Protein AF-M1URY4-F1 (afdb_monomer)

Secondary structure (DSSP, 8-state):
-GGGT--HHHHHHHHHHHHT-EE-PBPTTS-BPPPEE--SS--TT-TTHHHHHHHHHTTTTTTGGGGT---TTS------

Solvent-accessible surface area (backbone atoms only — not comparable to full-atom values): 5146 Å² total; per-residue (Å²): 95,60,94,75,72,43,52,69,72,65,40,50,48,54,51,57,62,50,72,79,31,68,47,65,53,77,46,96,86,73,48,64,55,74,80,39,73,52,88,72,87,72,63,85,93,43,87,62,33,66,58,55,48,50,67,66,52,69,61,65,52,60,40,25,47,71,75,78,45,83,53,100,91,53,87,27,58,78,72,127

Structure (mmCIF, N/CA/C/O backbone):
data_AF-M1URY4-F1
#
_entry.id   AF-M1URY4-F1
#
loop_
_atom_site.group_PDB
_atom_site.id
_atom_site.type_symbol
_atom_site.label_atom_id
_atom_site.label_alt_id
_atom_site.label_comp_id
_atom_site.label_asym_id
_atom_site.label_entity_id
_atom_site.label_seq_id
_atom_site.pdbx_PDB_ins_code
_atom_site.Cartn_x
_atom_site.Cartn_y
_atom_site.Cartn_z
_atom_site.occupancy
_atom_site.B_iso_or_equiv
_atom_site.auth_seq_id
_atom_site.auth_comp_id
_atom_site.auth_asym_id
_atom_site.auth_atom_id
_atom_site.pdbx_PDB_model_num
ATOM 1 N N . MET A 1 1 ? -6.741 2.429 5.537 1.00 88.56 1 MET A N 1
ATOM 2 C CA . MET A 1 1 ? -6.064 1.852 6.723 1.00 88.56 1 MET A CA 1
ATOM 3 C C . MET A 1 1 ? -6.597 2.431 8.026 1.00 88.56 1 MET A C 1
ATOM 5 O O . MET A 1 1 ? -6.987 1.638 8.865 1.00 88.56 1 MET A O 1
ATOM 9 N N . GLU A 1 2 ? -6.698 3.758 8.189 1.00 93.06 2 GLU A N 1
ATOM 10 C CA . GLU A 1 2 ? -7.291 4.372 9.402 1.00 93.06 2 GLU A CA 1
ATOM 11 C C . GLU A 1 2 ? -8.708 3.858 9.694 1.00 93.06 2 GLU A C 1
ATOM 13 O O . GLU A 1 2 ? -8.973 3.389 10.794 1.00 93.06 2 GLU A O 1
ATOM 18 N N . ARG A 1 3 ? -9.586 3.822 8.678 1.00 91.00 3 ARG A N 1
ATOM 19 C CA . ARG A 1 3 ? -10.939 3.234 8.781 1.00 91.00 3 ARG A CA 1
ATOM 20 C C . ARG A 1 3 ? -10.951 1.740 9.139 1.00 91.00 3 ARG A C 1
ATOM 22 O O . ARG A 1 3 ? -11.951 1.254 9.639 1.00 91.00 3 ARG A O 1
ATOM 29 N N . ALA A 1 4 ? -9.844 1.035 8.909 1.00 90.75 4 ALA A N 1
ATOM 30 C CA . ALA A 1 4 ? -9.661 -0.365 9.289 1.00 90.75 4 ALA A CA 1
ATOM 31 C C . ALA A 1 4 ? -9.002 -0.515 10.678 1.00 90.75 4 ALA A C 1
ATOM 33 O O . ALA A 1 4 ? -8.499 -1.583 11.008 1.00 90.75 4 ALA A O 1
ATOM 34 N N . GLY A 1 5 ? -8.941 0.560 11.473 1.00 93.69 5 GLY A N 1
ATOM 35 C CA . GLY A 1 5 ? -8.397 0.556 12.835 1.00 93.69 5 GLY A CA 1
ATOM 36 C C . GLY A 1 5 ? -6.876 0.708 12.933 1.00 93.69 5 GLY A C 1
ATOM 37 O O . GLY A 1 5 ? -6.332 0.695 14.035 1.00 93.69 5 GLY A O 1
ATOM 38 N N . VAL A 1 6 ? -6.160 0.880 11.816 1.00 94.25 6 VAL A N 1
ATOM 39 C CA . VAL A 1 6 ? -4.695 1.034 11.834 1.00 94.25 6 VAL A CA 1
ATOM 40 C C . VAL A 1 6 ? -4.316 2.491 12.090 1.00 94.25 6 VAL A C 1
ATOM 42 O O . VAL A 1 6 ? -4.628 3.369 11.285 1.00 94.25 6 VAL A O 1
ATOM 45 N N . SER A 1 7 ? -3.585 2.746 13.174 1.00 96.31 7 SER A N 1
ATOM 46 C CA . SER A 1 7 ? -3.213 4.096 13.611 1.00 96.31 7 SER A CA 1
ATOM 47 C C . SER A 1 7 ? -1.775 4.172 14.152 1.00 96.31 7 SER A C 1
ATOM 49 O O . SER A 1 7 ? -1.019 3.192 14.138 1.00 96.31 7 SER A O 1
ATOM 51 N N . GLY A 1 8 ? -1.364 5.373 14.577 1.00 97.31 8 GLY A N 1
ATOM 52 C CA . GLY A 1 8 ? -0.093 5.616 15.261 1.00 97.31 8 GLY A CA 1
ATOM 53 C C . GLY A 1 8 ? 1.139 5.166 14.470 1.00 97.31 8 GLY A C 1
ATOM 54 O O . GLY A 1 8 ? 1.259 5.414 13.269 1.00 97.31 8 GLY A O 1
ATOM 55 N N . LYS A 1 9 ? 2.070 4.491 15.156 1.00 97.81 9 LYS A N 1
ATOM 56 C CA . LYS A 1 9 ? 3.356 4.052 14.584 1.00 97.81 9 LYS A CA 1
ATOM 57 C C . LYS A 1 9 ? 3.189 3.091 13.404 1.00 97.81 9 LYS A C 1
ATOM 59 O O . LYS A 1 9 ? 3.939 3.194 12.440 1.00 97.81 9 LYS A O 1
ATOM 64 N N . CYS A 1 10 ? 2.203 2.194 13.456 1.00 95.75 10 CYS A N 1
ATOM 65 C CA . CYS A 1 10 ? 1.949 1.234 12.380 1.00 95.75 10 CYS A CA 1
ATOM 66 C C . CYS A 1 10 ? 1.500 1.951 11.098 1.00 95.75 10 CYS A C 1
ATOM 68 O O . CYS A 1 10 ? 2.048 1.727 10.019 1.00 95.75 10 CYS A O 1
ATOM 70 N N . LEU A 1 11 ? 0.570 2.902 11.223 1.00 96.31 11 LEU A N 1
ATOM 71 C CA . LEU A 1 11 ? 0.150 3.731 10.095 1.00 96.31 11 LEU A CA 1
ATOM 72 C C . LEU A 1 11 ? 1.303 4.587 9.548 1.00 96.31 11 LEU A C 1
ATOM 74 O O . LEU A 1 11 ? 1.470 4.684 8.333 1.00 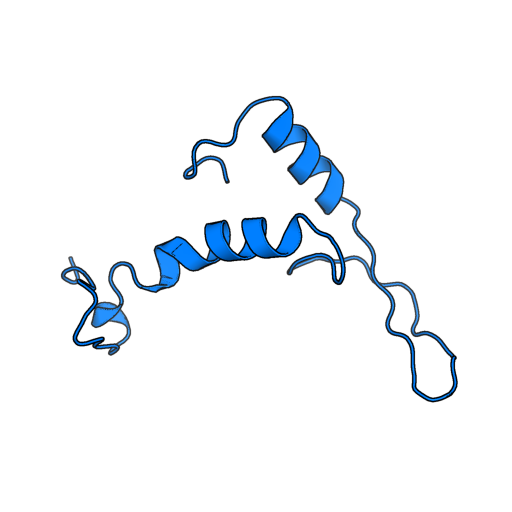96.31 11 LEU A O 1
ATOM 78 N N . ALA A 1 12 ? 2.104 5.189 10.432 1.00 97.44 12 ALA A N 1
ATOM 79 C CA . ALA A 1 12 ? 3.270 5.978 10.041 1.00 97.44 12 ALA A CA 1
ATOM 80 C C . ALA A 1 12 ? 4.299 5.133 9.273 1.00 97.44 12 ALA A C 1
ATOM 82 O O . ALA A 1 12 ? 4.813 5.585 8.252 1.00 97.44 12 ALA A O 1
ATOM 83 N N . PHE A 1 13 ? 4.532 3.890 9.708 1.00 95.75 13 PHE A N 1
ATOM 84 C CA . PHE A 1 13 ? 5.391 2.935 9.013 1.00 95.75 13 PHE A CA 1
ATOM 85 C C . PHE A 1 13 ? 4.907 2.674 7.583 1.00 95.75 13 PHE A C 1
ATOM 87 O O . PHE A 1 13 ? 5.681 2.847 6.645 1.00 95.75 13 PHE A O 1
ATOM 94 N N . PHE A 1 14 ? 3.627 2.338 7.382 1.00 94.81 14 PHE A N 1
ATOM 95 C CA . PHE A 1 14 ? 3.100 2.091 6.034 1.00 94.81 14 PHE A CA 1
ATOM 96 C C . PHE A 1 14 ? 3.108 3.345 5.154 1.00 94.81 14 PHE A C 1
ATOM 98 O O . PHE A 1 14 ? 3.438 3.258 3.971 1.00 94.81 14 PHE A O 1
ATOM 105 N N . ARG A 1 15 ? 2.807 4.524 5.717 1.00 94.75 15 ARG A N 1
ATOM 106 C CA . ARG A 1 15 ? 2.925 5.798 4.990 1.00 94.75 15 ARG A CA 1
ATOM 107 C C . ARG A 1 15 ? 4.360 6.036 4.526 1.00 94.75 15 ARG A C 1
ATOM 109 O O . ARG A 1 15 ? 4.564 6.332 3.354 1.00 94.75 15 ARG A O 1
ATOM 116 N N . ALA A 1 16 ? 5.342 5.857 5.409 1.00 95.19 16 ALA A N 1
ATOM 117 C CA . ALA A 1 16 ? 6.755 6.016 5.075 1.00 95.19 16 ALA A CA 1
ATOM 118 C C . ALA A 1 16 ? 7.226 4.978 4.043 1.00 95.19 16 ALA A C 1
ATOM 120 O O . ALA A 1 16 ? 7.905 5.338 3.084 1.00 95.19 16 ALA A O 1
ATOM 121 N N . LEU A 1 17 ? 6.804 3.717 4.186 1.00 93.94 17 LEU A N 1
ATOM 122 C CA . LEU A 1 17 ? 7.146 2.629 3.267 1.00 93.94 17 LEU A CA 1
ATOM 123 C C . LEU A 1 17 ? 6.721 2.941 1.824 1.00 93.94 17 LEU A C 1
ATOM 125 O O . LEU A 1 17 ? 7.456 2.662 0.877 1.00 93.94 17 LEU A O 1
ATOM 129 N N . TYR A 1 18 ? 5.544 3.545 1.650 1.00 94.50 18 TYR A N 1
ATOM 130 C CA . TYR A 1 18 ? 5.009 3.892 0.333 1.00 94.50 18 TYR A CA 1
ATOM 131 C C . TYR A 1 18 ? 5.381 5.304 -0.147 1.00 94.50 18 TYR A C 1
ATOM 133 O O . TYR A 1 18 ? 5.308 5.554 -1.350 1.00 94.50 18 TYR A O 1
ATOM 141 N N . ALA A 1 19 ? 5.821 6.210 0.737 1.00 94.94 19 ALA A N 1
ATOM 142 C CA . ALA A 1 19 ? 6.119 7.606 0.400 1.00 94.94 19 ALA A CA 1
ATOM 143 C C . ALA A 1 19 ? 7.156 7.744 -0.722 1.00 94.94 19 ALA A C 1
ATOM 145 O O . ALA A 1 19 ? 6.988 8.584 -1.606 1.00 94.94 19 ALA A O 1
ATOM 146 N N . ASP A 1 20 ? 8.193 6.906 -0.727 1.00 93.31 20 ASP A N 1
ATOM 147 C CA . ASP A 1 20 ? 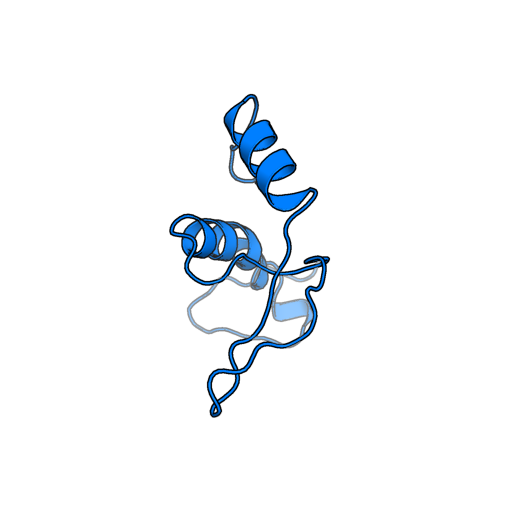9.211 6.881 -1.783 1.00 93.31 20 ASP A CA 1
ATOM 148 C C . ASP A 1 20 ? 9.500 5.456 -2.268 1.00 93.31 20 ASP A C 1
ATOM 150 O O . ASP A 1 20 ? 10.636 5.002 -2.357 1.00 93.31 20 ASP A O 1
ATOM 154 N N . SER A 1 21 ? 8.437 4.710 -2.566 1.00 94.75 21 SER A N 1
ATOM 155 C CA . SER A 1 21 ? 8.562 3.379 -3.157 1.00 94.75 21 SER A CA 1
ATOM 156 C C . SER A 1 21 ? 8.891 3.452 -4.654 1.00 94.75 21 SER A C 1
ATOM 158 O O . SER A 1 21 ? 8.284 4.215 -5.409 1.00 94.75 21 SER A O 1
ATOM 160 N N . TRP A 1 22 ? 9.814 2.604 -5.111 1.00 95.69 22 TRP A N 1
ATOM 161 C CA . TRP A 1 22 ? 10.235 2.492 -6.512 1.00 95.69 22 TRP A CA 1
ATOM 162 C C . TRP A 1 22 ? 10.089 1.057 -7.017 1.00 95.69 22 TRP A C 1
ATOM 164 O O . TRP A 1 22 ? 10.203 0.101 -6.253 1.00 95.69 22 TRP A O 1
ATOM 174 N N . MET A 1 23 ? 9.859 0.908 -8.321 1.00 95.06 23 MET A N 1
ATOM 175 C CA . MET A 1 23 ? 9.769 -0.384 -8.993 1.00 95.06 23 MET A CA 1
ATOM 176 C C . MET A 1 23 ? 10.625 -0.440 -10.253 1.00 95.06 23 MET A C 1
ATOM 178 O O . MET A 1 23 ? 10.963 0.577 -10.870 1.00 95.06 23 MET A O 1
ATOM 182 N N . ARG A 1 24 ? 10.928 -1.672 -10.656 1.00 95.56 24 ARG A N 1
ATOM 183 C CA . ARG A 1 24 ? 11.574 -2.000 -11.918 1.00 95.56 24 ARG A CA 1
ATOM 184 C C . ARG A 1 24 ? 11.094 -3.365 -12.387 1.00 95.56 24 ARG A C 1
ATOM 186 O O . ARG A 1 24 ? 10.926 -4.261 -11.567 1.00 95.56 24 ARG A O 1
ATOM 193 N N . ILE A 1 25 ? 10.917 -3.526 -13.691 1.00 94.81 25 ILE A N 1
ATOM 194 C CA . ILE A 1 25 ? 10.440 -4.777 -14.279 1.00 94.81 25 ILE A CA 1
ATOM 195 C C . ILE A 1 25 ? 11.643 -5.531 -14.849 1.00 94.81 25 ILE A C 1
ATOM 197 O O . ILE A 1 25 ? 12.487 -4.933 -15.521 1.00 94.81 25 ILE A O 1
ATOM 201 N N . ARG A 1 26 ? 11.737 -6.831 -14.550 1.00 95.31 26 ARG A N 1
ATOM 202 C CA . ARG A 1 26 ? 12.711 -7.742 -15.168 1.00 95.31 26 ARG A CA 1
ATOM 203 C C . ARG A 1 26 ? 12.152 -8.231 -16.502 1.00 95.31 26 ARG A C 1
ATOM 205 O O . ARG A 1 26 ? 11.044 -8.758 -16.530 1.00 95.31 26 ARG A O 1
ATOM 212 N N . LEU A 1 27 ? 12.919 -8.059 -17.572 1.00 95.88 27 LEU A N 1
ATOM 213 C CA . LEU A 1 27 ? 12.564 -8.485 -18.924 1.00 95.88 27 LEU A CA 1
ATOM 214 C C . LEU A 1 27 ? 13.076 -9.913 -19.195 1.00 95.88 27 LEU A C 1
ATOM 216 O O . LEU A 1 27 ? 13.900 -10.444 -18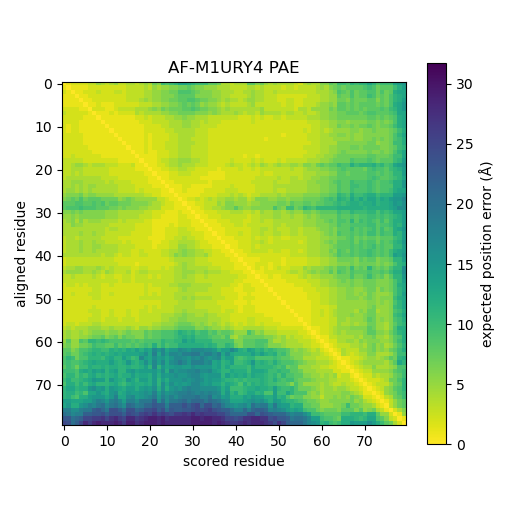.443 1.00 95.88 27 LEU A O 1
ATOM 220 N N . GLY A 1 28 ? 12.554 -10.557 -20.243 1.00 96.50 28 GLY A N 1
ATOM 221 C CA . GLY A 1 28 ? 12.867 -11.957 -20.574 1.00 96.50 28 GLY A CA 1
ATOM 222 C C . GLY A 1 28 ? 14.344 -12.206 -20.905 1.00 96.50 28 GLY A C 1
ATOM 223 O O . GLY A 1 28 ? 14.864 -13.287 -20.644 1.00 96.50 28 GLY A O 1
ATOM 224 N N . ASP A 1 29 ? 15.045 -11.178 -21.377 1.00 96.88 29 ASP A N 1
ATOM 225 C CA . ASP A 1 29 ? 16.480 -11.169 -21.687 1.00 96.88 29 ASP A CA 1
ATOM 226 C C . ASP A 1 29 ? 17.376 -10.897 -20.459 1.00 96.88 29 ASP A C 1
ATOM 228 O O . ASP A 1 29 ? 18.570 -10.642 -20.596 1.00 9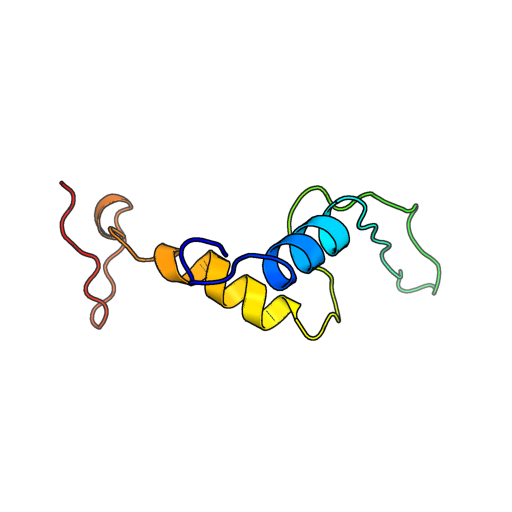6.88 29 ASP A O 1
ATOM 232 N N . ARG A 1 30 ? 16.810 -10.948 -19.243 1.00 94.25 30 ARG A N 1
ATOM 233 C CA . ARG A 1 30 ? 17.455 -10.615 -17.954 1.00 94.25 30 ARG A CA 1
ATOM 234 C C . ARG A 1 30 ? 17.784 -9.134 -17.764 1.00 94.25 30 ARG A C 1
ATOM 236 O O . ARG A 1 30 ? 18.236 -8.764 -16.674 1.00 94.25 30 ARG A O 1
ATOM 243 N N . SER A 1 31 ? 17.517 -8.283 -18.752 1.00 97.38 31 SER A N 1
ATOM 244 C CA . SER A 1 31 ? 17.621 -6.839 -18.585 1.00 97.38 31 SER A CA 1
ATOM 245 C C . SER A 1 31 ? 16.507 -6.319 -17.664 1.00 97.38 31 SER A C 1
ATOM 247 O O . SER A 1 31 ? 15.619 -7.054 -17.204 1.00 97.38 31 SER A O 1
ATOM 249 N N . ARG A 1 32 ? 16.580 -5.034 -17.308 1.00 97.31 32 ARG A N 1
ATOM 250 C CA . ARG A 1 32 ? 15.589 -4.391 -16.444 1.00 97.31 32 ARG A CA 1
ATOM 251 C C . ARG A 1 32 ? 15.199 -3.030 -17.004 1.00 97.31 32 ARG A C 1
ATOM 253 O O . ARG A 1 32 ? 16.054 -2.306 -17.506 1.00 97.31 32 ARG A O 1
ATOM 260 N N . THR A 1 33 ? 13.936 -2.646 -16.840 1.00 97.25 33 THR A N 1
ATOM 261 C CA . THR A 1 33 ? 13.459 -1.307 -17.226 1.00 97.25 33 THR A CA 1
ATOM 262 C C . THR A 1 33 ? 14.183 -0.200 -16.442 1.00 97.25 33 THR A C 1
ATOM 264 O O . THR A 1 33 ? 14.809 -0.467 -15.416 1.00 97.25 33 THR A O 1
ATOM 267 N N . PRO A 1 34 ? 14.071 1.079 -16.826 1.00 97.69 34 PRO A N 1
ATOM 268 C CA . PRO A 1 34 ? 14.424 2.169 -15.924 1.00 97.69 34 PRO A CA 1
ATOM 269 C C . PRO A 1 34 ? 13.622 2.098 -14.616 1.00 97.69 34 PRO A C 1
ATOM 271 O O . PRO A 1 34 ? 12.492 1.602 -14.591 1.00 97.69 34 PRO A O 1
ATOM 274 N N . SER A 1 35 ? 14.204 2.610 -13.527 1.00 96.56 35 SER A N 1
ATOM 275 C CA . SER A 1 35 ? 13.487 2.739 -12.253 1.00 96.56 35 SER A CA 1
ATOM 276 C C . SER A 1 35 ? 12.327 3.722 -12.402 1.00 96.56 35 SER A C 1
ATOM 278 O O . SER A 1 35 ? 12.472 4.781 -13.027 1.00 96.56 35 SER A O 1
ATOM 280 N N . ARG A 1 36 ? 11.175 3.381 -11.828 1.00 95.44 36 ARG A N 1
ATOM 281 C CA . ARG A 1 36 ? 9.990 4.243 -11.805 1.00 95.44 36 ARG A CA 1
ATOM 282 C C . ARG A 1 36 ? 9.430 4.315 -10.394 1.00 95.44 36 ARG A C 1
ATOM 284 O O . ARG A 1 36 ? 9.304 3.292 -9.726 1.00 95.44 36 ARG A O 1
ATOM 291 N N . ARG A 1 37 ? 9.084 5.522 -9.950 1.00 95.50 37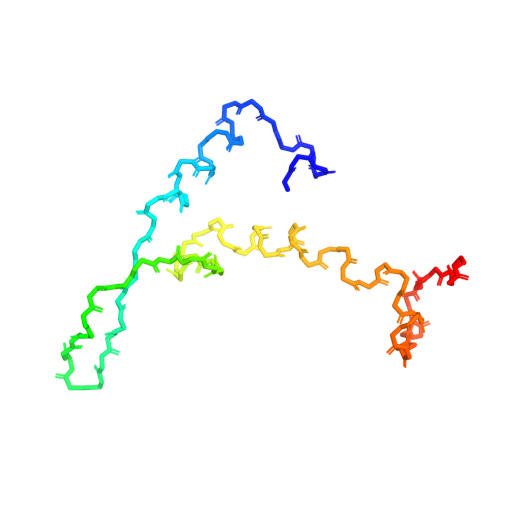 ARG A N 1
ATOM 292 C CA . ARG A 1 37 ? 8.435 5.730 -8.655 1.00 95.50 37 ARG A CA 1
ATOM 293 C C . ARG A 1 37 ? 7.014 5.176 -8.698 1.00 95.50 37 ARG A C 1
ATOM 295 O O . ARG A 1 37 ? 6.269 5.447 -9.642 1.00 95.50 37 ARG A O 1
ATOM 302 N N . ILE A 1 38 ? 6.641 4.422 -7.673 1.00 94.44 38 ILE A N 1
ATOM 303 C CA . ILE A 1 38 ? 5.296 3.878 -7.508 1.00 94.44 38 ILE A CA 1
ATOM 304 C C . ILE A 1 38 ? 4.394 5.019 -7.040 1.00 94.44 38 ILE A C 1
ATOM 306 O O . ILE A 1 38 ? 4.519 5.513 -5.925 1.00 94.44 38 ILE A O 1
ATOM 310 N N . ARG A 1 39 ? 3.496 5.470 -7.919 1.00 92.94 39 ARG A N 1
ATOM 311 C CA . ARG A 1 39 ? 2.495 6.506 -7.601 1.00 92.94 39 ARG A CA 1
ATOM 312 C C . ARG A 1 39 ? 1.175 5.905 -7.118 1.00 92.94 39 ARG A C 1
ATOM 314 O O . ARG A 1 39 ? 0.399 6.591 -6.463 1.00 92.94 39 ARG A O 1
ATOM 321 N N . ARG A 1 40 ? 0.897 4.660 -7.511 1.00 90.69 40 ARG A N 1
ATOM 322 C CA . ARG A 1 40 ? -0.321 3.896 -7.218 1.00 90.69 40 ARG A CA 1
ATOM 323 C C . ARG A 1 40 ? 0.012 2.407 -7.194 1.00 90.69 40 ARG A C 1
ATOM 325 O O . ARG A 1 40 ? 0.950 1.985 -7.868 1.00 90.69 40 ARG A O 1
ATOM 332 N N . GLY A 1 41 ? -0.802 1.635 -6.482 1.00 91.25 41 GLY A N 1
ATOM 333 C CA . GLY A 1 41 ? -0.659 0.185 -6.373 1.00 91.25 41 GLY A CA 1
ATOM 334 C C . GLY A 1 41 ? 0.177 -0.257 -5.175 1.00 91.25 41 GLY A C 1
ATOM 335 O O . GLY A 1 41 ? 0.548 0.544 -4.318 1.00 91.25 41 GLY A O 1
ATOM 336 N N . LEU A 1 42 ? 0.435 -1.561 -5.125 1.00 94.62 42 LEU A N 1
ATOM 337 C CA . LEU A 1 42 ? 1.117 -2.244 -4.029 1.00 94.62 42 LEU A CA 1
ATOM 338 C C . LEU A 1 42 ? 2.486 -2.760 -4.476 1.00 94.62 42 LEU A C 1
ATOM 340 O O . LEU A 1 42 ? 2.726 -2.989 -5.664 1.00 94.62 42 LEU A O 1
ATOM 344 N N . ARG A 1 43 ? 3.394 -2.957 -3.521 1.00 94.00 43 ARG A N 1
ATOM 345 C CA . ARG A 1 43 ? 4.737 -3.487 -3.792 1.00 94.00 43 ARG A CA 1
ATOM 346 C C . ARG A 1 43 ? 4.641 -4.975 -4.143 1.00 94.00 43 ARG A C 1
ATOM 348 O O . ARG A 1 43 ? 4.098 -5.763 -3.368 1.00 94.00 43 ARG A O 1
ATOM 355 N N . GLN A 1 44 ? 5.161 -5.376 -5.302 1.00 91.12 44 GLN A N 1
ATOM 356 C CA . GLN A 1 44 ? 5.173 -6.788 -5.700 1.00 91.12 44 GLN A CA 1
ATOM 357 C C . GLN A 1 44 ? 6.150 -7.593 -4.836 1.00 91.12 44 GLN A C 1
ATOM 359 O O . GLN A 1 44 ? 7.274 -7.155 -4.598 1.00 91.12 44 GLN A O 1
ATOM 364 N N . GLY A 1 45 ? 5.715 -8.771 -4.379 1.00 90.44 45 GLY A N 1
ATOM 365 C CA . GLY A 1 45 ? 6.509 -9.655 -3.517 1.00 90.44 45 GLY A CA 1
ATOM 366 C C . GLY A 1 45 ? 6.623 -9.203 -2.057 1.00 90.44 45 GLY A C 1
ATOM 367 O O . GLY A 1 45 ? 7.291 -9.871 -1.276 1.00 90.44 45 GLY A O 1
ATOM 368 N N . ASP A 1 46 ? 5.981 -8.094 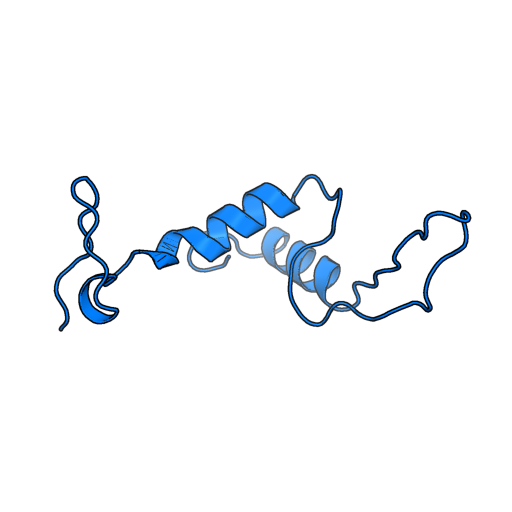-1.677 1.00 94.38 46 ASP A N 1
ATOM 369 C CA . ASP A 1 46 ? 5.923 -7.637 -0.288 1.00 94.38 46 ASP A CA 1
ATOM 370 C C . ASP A 1 46 ? 4.869 -8.451 0.491 1.00 94.38 46 ASP A C 1
ATOM 372 O O . ASP A 1 46 ? 3.696 -8.440 0.100 1.00 94.38 46 ASP A O 1
ATOM 376 N N . PRO A 1 47 ? 5.242 -9.129 1.595 1.00 95.62 47 PRO A N 1
ATOM 377 C CA . PRO A 1 47 ? 4.312 -9.910 2.410 1.00 95.62 47 PRO A CA 1
ATOM 378 C C . PRO A 1 47 ? 3.127 -9.114 2.969 1.00 95.62 47 PRO A C 1
ATOM 380 O O . PRO A 1 47 ? 2.079 -9.696 3.236 1.00 95.62 47 PRO A O 1
ATOM 383 N N . ALA A 1 48 ? 3.261 -7.796 3.144 1.00 94.19 48 ALA A N 1
ATOM 384 C CA . ALA A 1 48 ? 2.170 -6.958 3.636 1.00 94.19 48 ALA A CA 1
ATOM 385 C C . ALA A 1 48 ? 1.173 -6.565 2.533 1.00 94.19 48 ALA A C 1
ATOM 387 O O . ALA A 1 48 ? 0.030 -6.216 2.835 1.00 94.19 48 ALA A O 1
ATOM 388 N N . SER A 1 49 ? 1.570 -6.628 1.257 1.00 95.62 49 SER A N 1
ATOM 389 C CA . SER A 1 49 ? 0.726 -6.204 0.134 1.00 95.62 49 SER A CA 1
ATOM 390 C C . SER A 1 49 ? -0.629 -6.924 0.075 1.00 95.62 49 SER A C 1
ATOM 392 O O . SER A 1 49 ? -1.628 -6.226 -0.083 1.00 95.62 49 SER A O 1
ATOM 394 N N . PRO A 1 50 ? -0.741 -8.255 0.261 1.00 95.56 50 PRO A N 1
ATOM 395 C CA . PRO A 1 50 ? -2.044 -8.926 0.286 1.00 95.56 50 PRO A CA 1
ATOM 396 C C . PRO A 1 50 ? -3.008 -8.367 1.346 1.00 95.56 50 PRO A C 1
ATOM 398 O O . PRO A 1 50 ? -4.182 -8.142 1.060 1.00 95.56 50 PRO A O 1
ATOM 401 N N . LEU A 1 51 ? -2.516 -8.061 2.551 1.00 93.12 51 LEU A N 1
ATOM 402 C CA . LEU A 1 51 ? -3.331 -7.448 3.604 1.00 93.12 51 LEU A CA 1
ATOM 403 C C . LEU A 1 51 ? -3.787 -6.037 3.209 1.00 93.12 51 LEU A C 1
ATOM 405 O O . LEU A 1 51 ? -4.954 -5.685 3.378 1.00 93.12 51 LEU A O 1
ATOM 409 N N . LEU A 1 52 ? -2.872 -5.229 2.667 1.00 94.31 52 LEU A N 1
ATOM 410 C CA . LEU A 1 52 ? -3.182 -3.876 2.201 1.00 94.31 52 LEU A CA 1
ATOM 411 C C . LEU A 1 52 ? -4.208 -3.884 1.063 1.00 94.31 52 LEU A C 1
ATOM 413 O O . LEU A 1 52 ? -5.073 -3.010 1.024 1.00 94.31 52 LEU A O 1
ATOM 417 N N . PHE A 1 53 ? -4.137 -4.879 0.174 1.00 93.88 53 PHE A N 1
ATOM 418 C CA . PHE A 1 53 ? -5.125 -5.091 -0.878 1.00 93.88 53 PHE A CA 1
ATOM 419 C C . PHE A 1 53 ? -6.506 -5.373 -0.291 1.00 93.88 53 PHE A C 1
ATOM 421 O O . PHE A 1 53 ? -7.459 -4.683 -0.646 1.00 93.88 53 PHE A O 1
ATOM 428 N N . ASN A 1 54 ? -6.602 -6.315 0.650 1.00 92.19 54 ASN A N 1
ATOM 429 C CA . ASN A 1 54 ? -7.871 -6.647 1.294 1.00 92.19 54 ASN A CA 1
ATOM 430 C C . ASN A 1 54 ? -8.481 -5.423 1.987 1.00 92.19 54 ASN A C 1
ATOM 432 O O . ASN A 1 54 ? -9.652 -5.133 1.785 1.00 92.19 54 ASN A O 1
ATOM 436 N N . ILE A 1 55 ? -7.681 -4.641 2.721 1.00 91.88 55 ILE A N 1
ATOM 437 C CA . ILE A 1 55 ? -8.146 -3.396 3.358 1.00 91.88 55 ILE A CA 1
ATOM 438 C C . ILE A 1 55 ? -8.651 -2.380 2.323 1.00 91.88 55 ILE A C 1
ATOM 440 O O . ILE A 1 55 ? -9.599 -1.648 2.596 1.00 91.88 55 ILE A O 1
ATOM 444 N N . PHE A 1 56 ? -7.999 -2.285 1.162 1.00 90.19 56 PHE A N 1
ATOM 445 C CA . PHE A 1 56 ? -8.392 -1.356 0.103 1.00 90.19 56 PHE A CA 1
ATOM 446 C C . PHE A 1 56 ? -9.691 -1.784 -0.592 1.00 90.19 56 PHE A C 1
ATOM 448 O O . PHE A 1 56 ? -10.547 -0.941 -0.845 1.00 90.19 56 PHE A O 1
ATOM 455 N N . ILE A 1 57 ? -9.836 -3.076 -0.893 1.00 89.38 57 ILE A N 1
ATOM 456 C CA . ILE A 1 57 ? -10.956 -3.607 -1.677 1.00 89.38 57 ILE A CA 1
ATOM 457 C C . ILE A 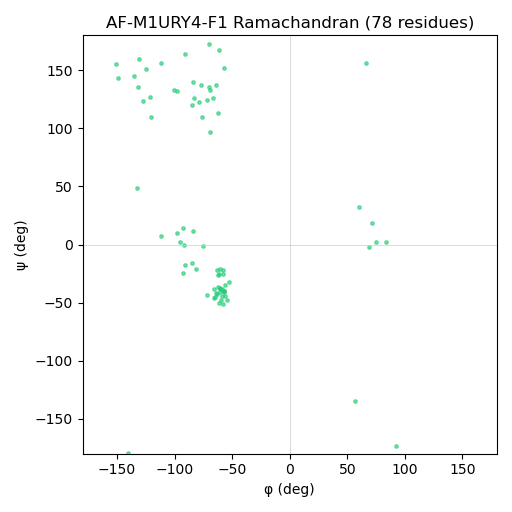1 57 ? -12.200 -3.900 -0.836 1.00 89.38 57 ILE A C 1
ATOM 459 O O . ILE A 1 57 ? -13.274 -4.060 -1.402 1.00 89.38 57 ILE A O 1
ATOM 463 N N . ASN A 1 58 ? -12.068 -3.969 0.493 1.00 87.06 58 ASN A N 1
ATOM 464 C CA . ASN A 1 58 ? -13.142 -4.378 1.401 1.00 87.06 58 ASN A CA 1
ATOM 465 C C . ASN A 1 58 ? -14.444 -3.589 1.203 1.00 87.06 58 ASN A C 1
ATOM 467 O O . ASN A 1 58 ? -15.527 -4.135 1.362 1.00 87.06 58 ASN A O 1
ATOM 471 N N . ASP A 1 59 ? -14.332 -2.320 0.816 1.00 84.50 59 ASP A N 1
ATOM 472 C CA . ASP A 1 59 ? -15.484 -1.443 0.630 1.00 84.50 59 ASP A CA 1
ATOM 473 C C . ASP A 1 59 ? -15.973 -1.376 -0.826 1.00 84.50 59 ASP A C 1
ATOM 475 O O . ASP A 1 59 ? -16.900 -0.626 -1.117 1.00 84.50 59 ASP A O 1
ATOM 479 N N . LEU A 1 60 ? -15.362 -2.127 -1.752 1.00 82.62 60 LEU A N 1
ATOM 480 C CA . LEU A 1 60 ? -15.672 -2.066 -3.187 1.00 82.62 60 LEU A CA 1
ATOM 481 C C . LEU A 1 60 ? -17.140 -2.388 -3.475 1.00 82.62 60 LEU A C 1
ATOM 483 O O . LEU A 1 60 ? -17.741 -1.796 -4.367 1.00 82.62 60 LEU A O 1
ATOM 487 N N . LEU A 1 61 ? -17.692 -3.351 -2.739 1.00 78.69 61 LEU A N 1
ATOM 488 C CA . LEU A 1 61 ? -19.054 -3.839 -2.940 1.00 78.69 61 LEU A CA 1
ATOM 489 C C . LEU A 1 61 ? -20.079 -3.101 -2.074 1.00 78.69 61 LEU A C 1
ATOM 491 O O . LEU A 1 61 ? -21.276 -3.360 -2.186 1.00 78.69 61 LEU A O 1
ATOM 495 N N . ASN A 1 62 ? -19.642 -2.145 -1.254 1.00 83.12 62 ASN A N 1
ATOM 496 C CA . ASN A 1 62 ? -20.572 -1.293 -0.530 1.00 83.12 62 ASN A CA 1
ATOM 497 C C . ASN A 1 62 ? -21.325 -0.424 -1.544 1.00 83.12 62 ASN A C 1
ATOM 499 O O . ASN A 1 62 ? -20.710 0.290 -2.338 1.00 83.12 62 ASN A O 1
ATOM 503 N N . ASN A 1 63 ? -22.657 -0.453 -1.502 1.00 75.69 63 ASN A N 1
ATOM 504 C CA . ASN A 1 63 ? -23.530 0.260 -2.437 1.00 75.69 63 ASN A CA 1
ATOM 505 C C . ASN A 1 63 ? -23.320 -0.183 -3.897 1.00 75.69 63 ASN A C 1
ATOM 507 O O . ASN A 1 63 ? -23.456 0.631 -4.811 1.00 75.69 63 ASN A O 1
ATOM 511 N N . CYS A 1 64 ? -22.968 -1.456 -4.142 1.00 78.62 64 CYS A N 1
ATOM 512 C CA . CYS A 1 64 ? -22.640 -1.947 -5.489 1.00 78.62 64 CYS A CA 1
ATOM 513 C C . CYS A 1 64 ? -23.814 -1.832 -6.484 1.00 78.62 64 CYS A C 1
ATOM 515 O O . CYS A 1 64 ? -23.590 -1.660 -7.685 1.00 78.62 64 CYS A O 1
ATOM 517 N N . ARG A 1 65 ? -25.056 -1.819 -5.973 1.00 79.00 65 ARG A N 1
ATOM 518 C CA . ARG A 1 65 ? -26.284 -1.606 -6.757 1.00 79.00 65 ARG A CA 1
ATOM 519 C C . ARG A 1 65 ? -26.267 -0.298 -7.546 1.00 79.00 65 ARG A C 1
ATOM 521 O O . ARG A 1 65 ? -26.746 -0.274 -8.675 1.00 79.00 65 ARG A O 1
ATOM 528 N N . GLN A 1 66 ? -25.658 0.766 -7.012 1.00 82.19 66 GLN A N 1
ATOM 529 C CA . GLN A 1 66 ? -25.563 2.058 -7.711 1.00 82.19 66 GLN A CA 1
ATOM 530 C C . GLN A 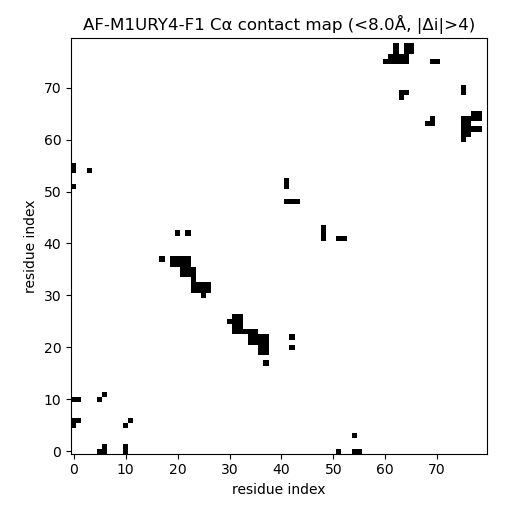1 66 ? -24.744 1.967 -9.012 1.00 82.19 66 GLN A C 1
ATOM 532 O O . GLN A 1 66 ? -24.876 2.806 -9.898 1.00 82.19 66 GLN A O 1
ATOM 537 N N . TYR A 1 67 ? -23.888 0.948 -9.122 1.00 82.25 67 TYR A N 1
ATOM 538 C CA . TYR A 1 67 ? -23.048 0.686 -10.287 1.00 82.25 67 TYR A CA 1
ATOM 539 C C . TYR A 1 67 ? -23.658 -0.369 -11.224 1.00 82.25 67 TYR A C 1
ATOM 541 O O . TYR A 1 67 ? -22.974 -0.841 -12.128 1.00 82.25 67 TYR A O 1
ATOM 549 N N . GLY A 1 68 ? -24.923 -0.761 -11.010 1.00 83.56 68 GLY A N 1
ATOM 550 C CA . GLY A 1 68 ? -25.602 -1.794 -11.799 1.00 83.56 68 GLY A CA 1
ATOM 551 C C . GLY A 1 68 ? -25.097 -3.215 -11.532 1.00 83.56 68 GLY A C 1
ATOM 552 O O . GLY A 1 68 ? -25.298 -4.098 -12.362 1.00 83.56 68 GLY A O 1
ATOM 553 N N . LEU A 1 69 ? -24.417 -3.438 -10.403 1.00 80.69 69 LEU A N 1
ATOM 554 C CA . LEU A 1 69 ? -23.962 -4.756 -9.969 1.00 80.69 69 LEU A CA 1
ATOM 555 C C . LEU A 1 69 ? -24.948 -5.335 -8.952 1.00 80.69 69 LEU A C 1
ATOM 557 O O . LEU A 1 69 ? -25.320 -4.671 -7.986 1.00 80.69 69 LEU A O 1
ATOM 561 N N . GLU A 1 70 ? -25.332 -6.592 -9.152 1.00 81.12 70 GLU A N 1
ATOM 562 C CA . GLU A 1 70 ? -26.123 -7.369 -8.203 1.00 81.12 70 GLU A CA 1
ATOM 563 C C . GLU A 1 70 ? -25.399 -8.688 -7.931 1.00 81.12 70 GLU A C 1
ATOM 565 O O . GLU A 1 70 ? -25.053 -9.428 -8.853 1.00 81.12 70 GLU A O 1
ATOM 570 N N . VAL A 1 71 ? -25.109 -8.954 -6.658 1.00 82.25 71 VAL A N 1
ATOM 571 C CA . VAL A 1 71 ? -24.358 -10.137 -6.231 1.00 82.25 71 VAL A CA 1
ATOM 572 C C . VAL A 1 71 ? -25.254 -10.935 -5.278 1.00 82.25 71 VAL A C 1
ATOM 574 O O . VAL A 1 71 ? -25.484 -10.470 -4.165 1.00 82.25 71 VAL A O 1
ATOM 577 N N . PRO A 1 72 ? -25.767 -12.120 -5.670 1.00 82.19 72 PRO A N 1
ATOM 578 C CA . PRO A 1 72 ? -26.865 -12.795 -4.960 1.00 82.19 72 PRO A CA 1
ATOM 579 C C . PRO A 1 72 ? -26.626 -13.122 -3.477 1.00 82.19 72 PRO A C 1
ATOM 581 O O . PRO A 1 72 ? -27.577 -13.333 -2.735 1.00 82.19 72 PRO A O 1
ATOM 584 N N . TRP A 1 73 ? -25.368 -13.201 -3.042 1.00 82.25 73 TRP A N 1
ATOM 585 C CA . TRP A 1 73 ? -24.974 -13.558 -1.673 1.00 82.25 73 TRP A CA 1
ATOM 586 C C . TRP A 1 73 ? -24.349 -12.395 -0.888 1.00 82.25 73 TRP A C 1
ATOM 588 O O . TRP A 1 73 ? -23.825 -12.611 0.203 1.00 82.25 73 TRP A O 1
ATOM 598 N N . ILE A 1 74 ? -24.356 -11.178 -1.437 1.00 78.88 74 ILE A N 1
ATOM 599 C CA . ILE A 1 74 ? -23.804 -9.988 -0.785 1.00 78.88 74 ILE A CA 1
ATOM 600 C C . ILE A 1 74 ? -24.910 -8.954 -0.647 1.00 78.88 74 ILE A C 1
ATOM 602 O O . ILE A 1 74 ? -25.548 -8.575 -1.628 1.00 78.88 74 ILE A O 1
ATOM 606 N N . ASP A 1 75 ? -25.103 -8.470 0.577 1.00 76.00 75 ASP A N 1
ATOM 607 C CA . ASP A 1 75 ? -25.917 -7.287 0.809 1.00 76.00 75 ASP A CA 1
ATOM 608 C C . ASP A 1 75 ? -25.173 -6.070 0.252 1.00 76.00 75 ASP A C 1
ATOM 610 O O . ASP A 1 75 ? -24.252 -5.533 0.868 1.00 76.00 75 ASP A O 1
ATOM 614 N N . CYS A 1 76 ? -25.530 -5.680 -0.970 1.00 69.75 76 CYS A N 1
ATOM 615 C CA . CYS A 1 76 ? -24.912 -4.540 -1.627 1.00 69.75 76 CYS A CA 1
ATOM 616 C C . CYS A 1 76 ? -25.394 -3.194 -1.080 1.00 69.75 76 CYS A C 1
ATOM 618 O O . CYS A 1 76 ? -24.878 -2.186 -1.549 1.00 69.75 76 CYS A O 1
ATOM 620 N N . GLY A 1 77 ? -26.312 -3.146 -0.106 1.00 66.38 77 GLY A N 1
ATOM 621 C CA . GLY A 1 77 ? -26.892 -1.904 0.403 1.00 66.38 77 GLY A CA 1
ATOM 622 C C . GLY A 1 77 ? -27.752 -1.170 -0.635 1.00 66.38 77 GLY A C 1
ATOM 623 O O . GLY A 1 77 ? -27.600 -1.340 -1.849 1.00 66.38 77 GLY A O 1
ATOM 624 N N . ASP A 1 78 ? -28.680 -0.341 -0.163 1.00 56.91 78 ASP A N 1
ATOM 625 C CA . ASP A 1 78 ? -29.532 0.464 -1.041 1.00 56.91 78 ASP A CA 1
ATOM 626 C C . ASP A 1 78 ? -28.838 1.765 -1.458 1.00 56.91 78 ASP A C 1
ATOM 628 O O . ASP A 1 78 ? -28.16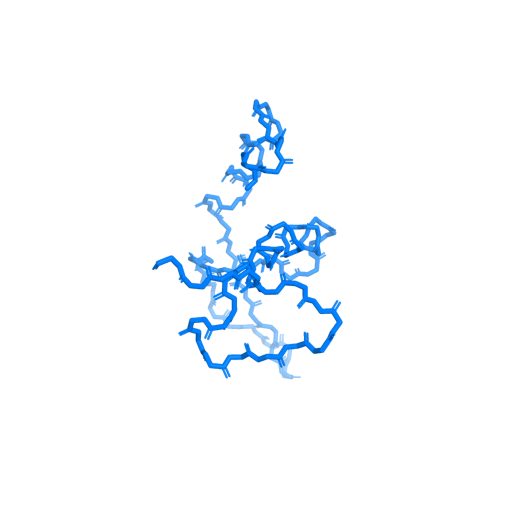4 2.423 -0.661 1.00 56.91 78 ASP A O 1
ATOM 632 N N . ALA A 1 79 ? -29.014 2.145 -2.727 1.00 55.94 79 ALA A N 1
ATOM 633 C CA . ALA A 1 79 ? -28.618 3.461 -3.211 1.00 55.94 79 ALA A CA 1
ATOM 634 C C . ALA A 1 79 ? -29.439 4.516 -2.450 1.00 55.94 79 ALA A C 1
ATOM 636 O O . ALA A 1 79 ? -30.662 4.547 -2.571 1.00 55.94 79 ALA A O 1
ATOM 637 N N . ARG A 1 80 ? -28.768 5.316 -1.616 1.00 51.69 80 ARG A N 1
ATOM 638 C CA . ARG A 1 80 ? -29.381 6.464 -0.936 1.00 51.69 80 ARG A CA 1
ATOM 639 C C . ARG A 1 80 ? -29.753 7.560 -1.920 1.00 51.69 80 ARG A C 1
ATOM 641 O O . ARG A 1 80 ? -28.943 7.805 -2.842 1.00 51.69 80 ARG A O 1
#

Sequence (80 aa):
MERAGVSGKCLAFFRALYADSWMRIRLGDRSRTPSRRIRRGLRQGDPASPLLFNIFINDLLNNCRQYGLEVPWIDCGDAR

pLDDT: mean 89.28, std 9.74, range [51.69, 97.81]

Mean predicted aligned error: 6.24 Å

Radius of gyration: 17.52 Å; Cα contacts (8 Å, |Δi|>4): 63; chains: 1; bounding box: 47×21×37 Å

Organism: Cyanidioschyzon merolae (strain NIES-3377 / 10D) (NCBI:txid280699)

Foldseek 3Di:
DVVVVDDDPRVVVVCVCLVFDWDWDQDPVRDIDPIDTDPDADDPPDPCRVVVVCVVCVCVLQCVVVVVDDDPPDCSDHDD